Protein AF-A0A1I3V1E5-F1 (afdb_monomer_lite)

Secondary structure (DSSP, 8-state):
-PPP--HHHHHHHHTTS-TTS--------HHHHHHHTTT----HHHHHHHHHHHHHS--TTT-S-HHHHHHHHHHHHHHH--

Radius of gyration: 14.29 Å; chains: 1; bounding box: 27×27×38 Å

Organism: NCBI:txid351675

Structure (mmCIF, N/CA/C/O backbone):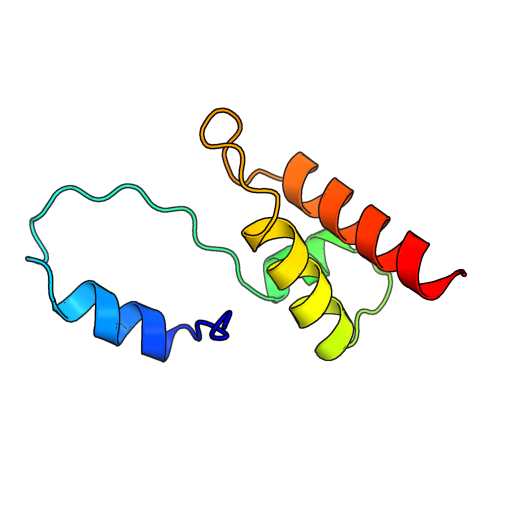
data_AF-A0A1I3V1E5-F1
#
_entry.id   AF-A0A1I3V1E5-F1
#
loop_
_atom_site.group_PDB
_atom_site.id
_atom_site.type_symbol
_atom_site.label_atom_id
_atom_site.label_alt_id
_atom_site.label_comp_id
_atom_site.label_asym_id
_atom_site.label_entity_id
_atom_site.label_seq_id
_atom_site.pdbx_PDB_ins_code
_atom_site.Cartn_x
_atom_site.Cartn_y
_atom_site.Cartn_z
_atom_site.occupancy
_atom_site.B_iso_or_equiv
_atom_site.auth_seq_id
_atom_site.auth_comp_id
_atom_site.auth_asym_id
_atom_site.auth_atom_id
_atom_site.pdbx_PDB_model_num
ATOM 1 N N . MET A 1 1 ? -14.357 1.801 -9.439 1.00 35.22 1 MET A N 1
ATOM 2 C CA . MET A 1 1 ? -14.465 0.638 -8.532 1.00 35.22 1 MET A CA 1
ATOM 3 C C . MET A 1 1 ? -13.051 0.150 -8.245 1.00 35.22 1 MET A C 1
ATOM 5 O O . MET A 1 1 ? -12.436 -0.455 -9.116 1.00 35.22 1 MET A O 1
ATOM 9 N N . TYR A 1 2 ? -12.491 0.527 -7.095 1.00 39.12 2 TYR A N 1
ATOM 10 C CA . TYR A 1 2 ? -11.129 0.150 -6.709 1.00 39.12 2 TYR A CA 1
ATOM 11 C C . TYR A 1 2 ? -11.154 -1.300 -6.231 1.00 39.12 2 TYR A C 1
ATOM 13 O O . TYR A 1 2 ? -11.923 -1.626 -5.334 1.00 39.12 2 TYR A O 1
ATOM 21 N N . HIS A 1 3 ? -10.388 -2.170 -6.883 1.00 48.47 3 HIS A N 1
ATOM 22 C CA . HIS A 1 3 ? -10.278 -3.566 -6.478 1.00 48.47 3 HIS A CA 1
ATOM 23 C C . HIS A 1 3 ? -9.067 -3.687 -5.560 1.00 48.47 3 HIS A C 1
ATOM 25 O O . HIS A 1 3 ? -7.964 -3.285 -5.936 1.00 48.47 3 HIS A O 1
ATOM 31 N N . GLU A 1 4 ? -9.280 -4.229 -4.366 1.00 51.66 4 GLU A N 1
ATOM 32 C CA . GLU A 1 4 ? -8.201 -4.662 -3.484 1.00 51.66 4 GLU A CA 1
ATOM 33 C C . GLU A 1 4 ? -7.290 -5.613 -4.274 1.00 51.66 4 GLU A C 1
ATOM 35 O O . GLU A 1 4 ? -7.745 -6.607 -4.844 1.00 51.66 4 GLU A O 1
ATOM 40 N N . THR A 1 5 ? -6.011 -5.259 -4.405 1.00 60.94 5 THR A N 1
ATOM 41 C CA . THR A 1 5 ? -5.042 -6.074 -5.144 1.00 60.94 5 THR A CA 1
ATOM 42 C C . THR A 1 5 ? -4.261 -6.901 -4.140 1.00 60.94 5 THR A C 1
ATOM 44 O O . THR A 1 5 ? -3.363 -6.399 -3.477 1.00 60.94 5 THR A O 1
ATOM 47 N N . THR A 1 6 ? -4.614 -8.177 -4.023 1.00 72.94 6 THR A N 1
ATOM 48 C CA . THR A 1 6 ? -3.828 -9.145 -3.251 1.00 72.94 6 THR A CA 1
ATOM 49 C C . THR A 1 6 ? -2.543 -9.515 -3.997 1.00 72.94 6 THR A C 1
ATOM 51 O O . THR A 1 6 ? -2.464 -9.371 -5.221 1.00 72.94 6 THR A O 1
ATOM 54 N N . VAL A 1 7 ? -1.554 -10.078 -3.294 1.00 74.12 7 VAL A N 1
ATOM 55 C CA . VAL A 1 7 ? -0.319 -10.606 -3.912 1.00 74.12 7 VAL A CA 1
ATOM 56 C C . VAL A 1 7 ? -0.640 -11.611 -5.024 1.00 74.12 7 VAL A C 1
ATOM 58 O O . VAL A 1 7 ? -0.081 -11.533 -6.114 1.00 74.12 7 VAL A O 1
ATOM 61 N N . GLY A 1 8 ? -1.608 -12.508 -4.804 1.00 80.56 8 GLY A N 1
ATOM 62 C CA . GLY A 1 8 ? -2.046 -13.466 -5.824 1.00 80.56 8 GLY A CA 1
ATOM 63 C C . GLY A 1 8 ? -2.679 -12.800 -7.052 1.00 80.56 8 GLY A C 1
ATOM 64 O O . GLY A 1 8 ? -2.432 -13.219 -8.185 1.00 80.56 8 GLY A O 1
ATOM 65 N N . ALA A 1 9 ? -3.454 -11.729 -6.854 1.00 74.75 9 ALA A N 1
ATOM 66 C CA . ALA A 1 9 ? -4.007 -10.946 -7.957 1.00 74.75 9 ALA A CA 1
ATOM 67 C C . ALA A 1 9 ? -2.907 -10.211 -8.739 1.00 74.75 9 ALA A C 1
ATOM 69 O O . ALA A 1 9 ? -2.971 -10.149 -9.971 1.00 74.75 9 ALA A O 1
ATOM 70 N N . LEU A 1 10 ? -1.883 -9.711 -8.043 1.00 78.94 10 LEU A N 1
ATOM 71 C CA . LEU A 1 10 ? -0.727 -9.078 -8.665 1.00 78.94 10 LEU A CA 1
ATOM 72 C C . LEU A 1 10 ? 0.097 -10.086 -9.474 1.00 78.94 10 LEU A C 1
ATOM 74 O O . LEU A 1 10 ? 0.360 -9.828 -10.643 1.00 78.94 10 LEU A O 1
ATOM 78 N N . ILE A 1 11 ? 0.404 -11.265 -8.921 1.00 85.44 11 ILE A N 1
ATOM 79 C CA . ILE A 1 11 ? 1.081 -12.358 -9.643 1.00 85.44 11 ILE A CA 1
ATOM 80 C C . ILE A 1 11 ? 0.310 -12.714 -10.917 1.00 85.44 11 ILE A C 1
ATOM 82 O O . ILE A 1 11 ? 0.882 -12.729 -12.005 1.00 85.44 11 ILE A O 1
ATOM 86 N N . LYS A 1 12 ? -1.008 -12.924 -10.816 1.00 83.75 12 LYS A N 1
ATOM 87 C CA . LYS A 1 12 ? -1.861 -13.244 -11.973 1.00 83.75 12 LYS A CA 1
ATOM 88 C C . LYS A 1 12 ? -1.858 -12.141 -13.036 1.00 83.75 12 LYS A C 1
ATOM 90 O O . LYS A 1 12 ? -2.035 -12.416 -14.223 1.00 83.75 12 LYS A O 1
ATOM 95 N N . ARG A 1 13 ? -1.704 -10.883 -12.625 1.00 79.12 13 ARG A N 1
ATOM 96 C CA . ARG A 1 13 ? -1.589 -9.745 -13.541 1.00 79.12 13 ARG A CA 1
ATOM 97 C C . ARG A 1 13 ? -0.208 -9.688 -14.194 1.00 79.12 13 ARG A C 1
ATOM 99 O O . ARG A 1 13 ? -0.147 -9.469 -15.399 1.00 79.12 13 ARG A O 1
ATOM 106 N N . LEU A 1 14 ? 0.858 -9.918 -13.430 1.00 82.75 14 LEU A N 1
ATOM 107 C CA . LEU A 1 14 ? 2.242 -9.929 -13.912 1.00 82.75 14 LEU A CA 1
ATOM 108 C C . LEU A 1 14 ? 2.511 -11.087 -14.884 1.00 82.75 14 LEU A C 1
ATOM 110 O O . LEU A 1 14 ? 3.204 -10.888 -15.871 1.00 82.75 14 LEU A O 1
ATOM 114 N N . GLN A 1 15 ? 1.861 -12.241 -14.698 1.00 88.50 15 GLN A N 1
ATOM 115 C CA . GLN A 1 15 ? 1.916 -13.392 -15.618 1.00 88.50 15 GLN A CA 1
ATOM 116 C C . GLN A 1 15 ? 1.440 -13.099 -17.053 1.00 88.50 15 GLN A C 1
ATOM 118 O O . GLN A 1 15 ? 1.576 -13.952 -17.927 1.00 88.50 15 GLN A O 1
ATOM 123 N N . ARG A 1 16 ? 0.839 -11.931 -17.308 1.00 86.62 16 ARG A N 1
ATOM 124 C CA . ARG A 1 16 ? 0.437 -11.507 -18.659 1.00 86.62 16 ARG A CA 1
ATOM 125 C C . ARG A 1 16 ? 1.582 -10.892 -19.463 1.00 86.62 16 ARG A C 1
ATOM 127 O O . ARG A 1 16 ? 1.429 -10.743 -20.670 1.00 86.62 16 ARG A O 1
ATOM 134 N N . TYR A 1 17 ? 2.666 -10.507 -18.799 1.00 85.12 17 TYR A N 1
ATOM 135 C CA . TYR A 1 17 ? 3.850 -9.907 -19.405 1.00 85.12 17 TYR A CA 1
ATOM 136 C C . TYR A 1 17 ? 4.959 -10.951 -19.530 1.00 85.12 17 TYR A C 1
ATOM 138 O O . TYR A 1 17 ? 4.921 -11.989 -18.860 1.00 85.12 17 TYR A O 1
ATOM 146 N N . SER A 1 18 ? 5.940 -10.693 -20.396 1.00 87.38 18 SER A N 1
ATOM 147 C CA . SER A 1 18 ? 7.115 -11.564 -20.464 1.00 87.38 18 SER A CA 1
ATOM 148 C C . SER A 1 18 ? 7.922 -11.440 -19.164 1.00 87.38 18 SER A C 1
ATOM 150 O O . SER A 1 18 ? 8.137 -10.316 -18.709 1.00 87.38 18 SER A O 1
ATOM 152 N N . PRO A 1 19 ? 8.416 -12.544 -18.570 1.00 84.06 19 PRO A N 1
ATOM 153 C CA . PRO A 1 19 ? 9.304 -12.474 -17.407 1.00 84.06 19 PRO A CA 1
ATOM 154 C C . PRO A 1 19 ? 10.593 -11.677 -17.657 1.00 84.06 19 PRO A C 1
ATOM 156 O O . PRO A 1 19 ? 11.174 -11.156 -16.711 1.00 84.06 19 PRO A O 1
ATOM 159 N N . ASP A 1 20 ? 11.015 -11.571 -18.920 1.00 84.00 20 ASP A N 1
ATOM 160 C CA . ASP A 1 20 ? 12.233 -10.864 -19.336 1.00 84.00 20 ASP A CA 1
ATOM 161 C C . ASP A 1 20 ? 11.974 -9.392 -19.716 1.00 84.00 20 ASP A C 1
ATOM 163 O O . ASP A 1 20 ? 12.864 -8.694 -20.208 1.00 84.00 20 ASP A O 1
ATOM 167 N N . GLU A 1 21 ? 10.744 -8.909 -19.538 1.00 78.38 21 GLU A N 1
ATOM 168 C CA . GLU A 1 21 ? 10.377 -7.523 -19.816 1.00 78.38 21 GLU A CA 1
ATOM 169 C C . GLU A 1 21 ? 10.844 -6.606 -18.678 1.00 78.38 21 GLU A C 1
ATOM 171 O O . GLU A 1 21 ? 10.682 -6.913 -17.497 1.00 78.38 21 GLU A O 1
ATOM 176 N N . LEU A 1 22 ? 11.432 -5.454 -19.021 1.00 44.00 22 LEU A N 1
ATOM 177 C CA . LEU A 1 22 ? 11.862 -4.481 -18.018 1.00 44.00 22 LEU A CA 1
ATOM 178 C C . LEU A 1 22 ? 10.646 -3.954 -17.252 1.00 44.00 22 LEU A C 1
ATOM 180 O O . LEU A 1 22 ? 9.742 -3.356 -17.835 1.00 44.00 22 LEU A O 1
ATOM 184 N N . CYS A 1 23 ? 10.657 -4.116 -15.931 1.00 56.00 23 CYS A N 1
ATOM 185 C CA . CYS A 1 23 ? 9.631 -3.574 -15.055 1.00 56.00 23 CYS A CA 1
ATOM 186 C C . CYS A 1 23 ? 10.248 -2.769 -13.907 1.00 56.00 23 CYS A C 1
ATOM 188 O O . CYS A 1 23 ? 11.287 -3.133 -13.359 1.00 56.00 23 CYS A O 1
ATOM 190 N N . VAL A 1 24 ? 9.568 -1.691 -13.515 1.00 47.72 24 VAL A N 1
ATOM 191 C CA . VAL A 1 24 ? 9.850 -0.934 -12.291 1.00 47.72 24 VAL A CA 1
ATOM 192 C C . VAL A 1 24 ? 8.626 -1.058 -11.393 1.00 47.72 24 VAL A C 1
ATOM 194 O O . VAL A 1 24 ? 7.504 -0.832 -11.845 1.00 47.72 24 VAL A O 1
ATOM 197 N N . GLY A 1 25 ? 8.825 -1.429 -10.131 1.00 61.38 25 GLY A N 1
ATOM 198 C CA . GLY A 1 25 ? 7.742 -1.555 -9.162 1.00 61.38 25 GLY A CA 1
ATOM 199 C C . GLY A 1 25 ? 8.236 -1.389 -7.731 1.00 61.38 25 GLY A C 1
ATOM 200 O O . GLY A 1 25 ? 9.352 -1.785 -7.407 1.00 61.38 25 GLY A O 1
ATOM 201 N N . SER A 1 26 ? 7.383 -0.820 -6.882 1.00 63.28 26 SER A N 1
ATOM 202 C CA . SER A 1 26 ? 7.568 -0.766 -5.432 1.00 63.28 26 SER A CA 1
ATOM 203 C C . SER A 1 26 ? 6.484 -1.628 -4.792 1.00 63.28 26 SER A C 1
ATOM 205 O O . SER A 1 26 ? 5.295 -1.347 -4.954 1.00 63.28 26 SER A O 1
ATOM 207 N N . LEU A 1 27 ? 6.892 -2.709 -4.127 1.00 69.62 27 LEU A N 1
ATOM 208 C CA . LEU A 1 27 ? 6.005 -3.590 -3.371 1.00 69.62 27 LEU A CA 1
ATOM 209 C C . LEU A 1 27 ? 6.040 -3.180 -1.904 1.00 69.62 27 LEU A C 1
ATOM 211 O O . LEU A 1 27 ? 7.121 -2.983 -1.361 1.00 69.62 27 LEU A O 1
ATOM 215 N N . TRP A 1 28 ? 4.863 -3.089 -1.295 1.00 71.44 28 TRP A N 1
ATOM 216 C CA . TRP A 1 28 ? 4.690 -2.801 0.123 1.00 71.44 28 TRP A CA 1
ATOM 217 C C . TRP A 1 28 ? 3.650 -3.768 0.686 1.00 71.44 28 TRP A C 1
ATOM 219 O O . TRP A 1 28 ? 2.594 -3.974 0.075 1.00 71.44 28 TRP A O 1
ATOM 229 N N . PHE A 1 29 ? 3.969 -4.375 1.818 1.00 73.50 29 PHE A N 1
ATOM 230 C CA . PHE A 1 2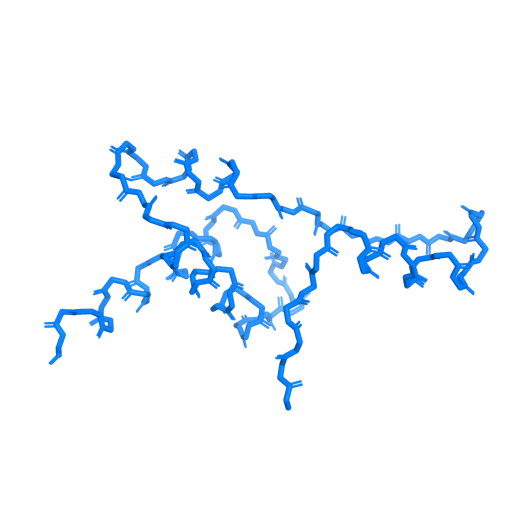9 ? 3.164 -5.355 2.535 1.00 73.50 29 PHE A CA 1
ATOM 231 C C . PHE A 1 29 ? 2.588 -4.741 3.810 1.00 73.50 29 PHE A C 1
ATOM 233 O O . PHE A 1 29 ? 2.984 -3.657 4.230 1.00 73.50 29 PHE A O 1
ATOM 240 N N . ASP A 1 30 ? 1.641 -5.429 4.439 1.00 76.31 30 ASP A N 1
ATOM 241 C CA . ASP A 1 30 ? 1.067 -5.008 5.719 1.00 76.31 30 ASP A CA 1
ATOM 242 C C . ASP A 1 30 ? 2.137 -4.815 6.800 1.00 76.31 30 ASP A C 1
ATOM 244 O O . ASP A 1 30 ? 2.083 -3.833 7.540 1.00 76.31 30 ASP A O 1
ATOM 248 N N . ASP A 1 31 ? 3.142 -5.689 6.835 1.00 76.44 31 ASP A N 1
ATOM 249 C CA . ASP A 1 31 ? 4.288 -5.580 7.739 1.00 76.44 31 ASP A CA 1
ATOM 250 C C . ASP A 1 31 ? 5.044 -4.253 7.592 1.00 76.44 31 ASP A C 1
ATOM 252 O O . ASP A 1 31 ? 5.475 -3.686 8.597 1.00 76.44 31 ASP A O 1
ATOM 256 N N . ASP A 1 32 ? 5.138 -3.693 6.383 1.00 78.81 32 ASP A N 1
ATOM 257 C CA . ASP A 1 32 ? 5.785 -2.395 6.180 1.00 78.81 32 ASP A CA 1
ATOM 258 C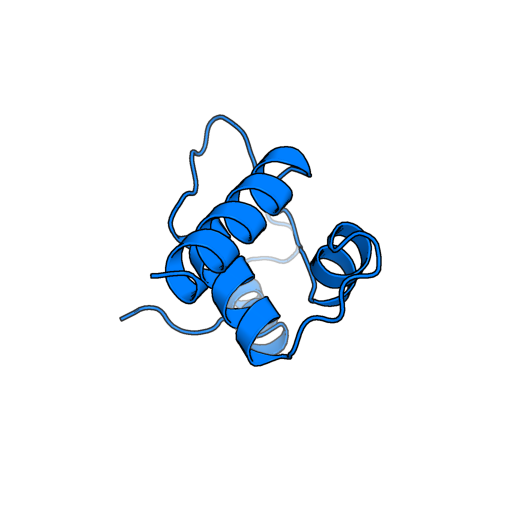 C . ASP A 1 32 ? 4.982 -1.272 6.856 1.00 78.81 32 ASP A C 1
ATOM 260 O O . ASP A 1 32 ? 5.544 -0.435 7.564 1.00 78.81 32 ASP A O 1
ATOM 264 N N . PHE A 1 33 ? 3.651 -1.296 6.739 1.00 80.19 33 PHE A N 1
ATOM 265 C CA . PHE A 1 33 ? 2.768 -0.324 7.398 1.00 80.19 33 PHE A CA 1
ATOM 266 C C . PHE A 1 33 ? 2.755 -0.503 8.920 1.00 80.19 33 PHE A C 1
ATOM 268 O O . PHE A 1 33 ? 2.732 0.485 9.655 1.00 80.19 33 PHE A O 1
ATOM 275 N N . ARG A 1 34 ? 2.806 -1.748 9.406 1.00 79.88 34 ARG A N 1
ATOM 276 C CA . ARG A 1 34 ? 2.916 -2.054 10.842 1.00 79.88 34 ARG A CA 1
ATOM 277 C C . ARG A 1 34 ? 4.259 -1.608 11.412 1.00 79.88 34 ARG A C 1
ATOM 279 O O . ARG A 1 34 ? 4.301 -1.109 12.530 1.00 79.88 34 ARG A O 1
ATOM 286 N N . SER A 1 35 ? 5.346 -1.747 10.657 1.00 81.00 35 SER A N 1
ATOM 287 C CA . SER A 1 35 ? 6.664 -1.266 11.083 1.00 81.00 35 SER A CA 1
ATOM 288 C C . SER A 1 35 ? 6.700 0.262 11.206 1.00 81.00 35 SER A C 1
ATOM 290 O O . SER A 1 35 ? 7.287 0.791 12.149 1.00 81.00 35 SER A O 1
ATOM 292 N N . GLN A 1 36 ? 5.979 0.958 10.321 1.00 83.94 36 GLN A N 1
ATOM 293 C CA . GLN A 1 36 ? 5.877 2.416 10.301 1.00 83.94 36 GLN A CA 1
ATOM 294 C C . GLN A 1 36 ? 4.877 2.972 11.327 1.00 83.94 36 GLN A C 1
ATOM 296 O O . GLN A 1 36 ? 4.840 4.176 11.564 1.00 83.94 36 GLN A O 1
ATOM 301 N N . SER A 1 37 ? 4.063 2.132 11.975 1.00 80.44 37 SER A N 1
ATOM 302 C CA . SER A 1 37 ? 3.045 2.594 12.927 1.00 80.44 37 SER A CA 1
ATOM 303 C C . SER A 1 37 ? 3.608 3.035 14.286 1.00 80.44 37 SER A C 1
ATOM 305 O O . SER A 1 37 ? 2.830 3.383 15.177 1.00 80.44 37 SER A O 1
ATOM 307 N N . GLU A 1 38 ? 4.935 3.025 14.459 1.00 82.88 38 GLU A N 1
ATOM 308 C CA . GLU A 1 38 ? 5.647 3.408 15.689 1.00 82.88 38 GLU A CA 1
ATOM 309 C C . GLU A 1 38 ? 5.149 2.654 16.935 1.00 82.88 38 GLU A C 1
ATOM 311 O O . GLU A 1 38 ? 5.089 3.180 18.046 1.00 82.88 38 GLU A O 1
ATOM 316 N N . GLY A 1 39 ? 4.756 1.391 16.750 1.00 77.56 39 GLY A N 1
ATOM 317 C CA . GLY A 1 39 ? 4.240 0.546 17.827 1.00 77.56 39 GLY A CA 1
ATOM 318 C C . GLY A 1 39 ? 2.781 0.815 18.199 1.00 77.56 39 GLY A C 1
ATOM 319 O O . GLY A 1 39 ? 2.275 0.195 19.135 1.00 77.56 39 GLY A O 1
ATOM 320 N N . ILE A 1 40 ? 2.077 1.685 17.470 1.00 81.62 40 ILE A N 1
ATOM 321 C CA . ILE A 1 40 ? 0.628 1.848 17.606 1.00 81.62 40 ILE A CA 1
ATOM 322 C C . ILE A 1 40 ? -0.047 0.660 16.906 1.00 81.62 40 ILE A C 1
ATOM 324 O O . ILE A 1 40 ? 0.150 0.480 15.699 1.00 81.62 40 ILE A O 1
ATOM 328 N N . PRO A 1 41 ? -0.841 -0.161 17.620 1.00 83.50 41 PRO A N 1
ATOM 329 C CA . PRO A 1 41 ? -1.525 -1.290 17.008 1.00 83.50 41 PRO A CA 1
ATOM 330 C C . PRO A 1 41 ? -2.456 -0.827 15.886 1.00 83.50 41 PRO A C 1
ATOM 332 O O . PRO A 1 41 ? -3.256 0.088 16.073 1.00 83.50 41 PRO A O 1
ATOM 335 N N . MET A 1 42 ? -2.357 -1.486 14.735 1.00 80.56 42 MET A N 1
ATOM 336 C CA . MET A 1 42 ? -3.247 -1.281 13.597 1.00 80.56 42 MET A CA 1
ATOM 337 C C . MET A 1 42 ? -4.066 -2.546 13.375 1.00 80.56 42 MET A C 1
ATOM 339 O O . MET A 1 42 ? -3.514 -3.650 13.302 1.00 80.56 42 MET A O 1
ATOM 343 N N . THR A 1 43 ? -5.379 -2.385 13.266 1.00 87.69 43 THR A N 1
ATOM 344 C CA . THR A 1 43 ? -6.254 -3.465 12.806 1.00 87.69 43 THR A CA 1
ATOM 345 C C . THR A 1 43 ? -6.043 -3.713 11.312 1.00 87.69 43 THR A C 1
ATOM 347 O O . THR A 1 43 ? -5.513 -2.859 10.600 1.00 87.69 43 THR A O 1
ATOM 350 N N . ASP A 1 44 ? -6.470 -4.870 10.815 1.00 79.94 44 ASP A N 1
ATOM 351 C CA . ASP A 1 44 ? -6.371 -5.183 9.383 1.00 79.94 44 ASP A CA 1
ATOM 352 C C . ASP A 1 44 ? -7.171 -4.187 8.526 1.00 79.94 44 ASP A C 1
ATOM 354 O O . ASP A 1 44 ? -6.736 -3.810 7.437 1.00 79.94 44 ASP A O 1
ATOM 358 N N . ASP A 1 45 ? -8.282 -3.671 9.059 1.00 81.31 45 ASP A N 1
ATOM 359 C CA . ASP A 1 45 ? -9.075 -2.622 8.417 1.00 81.31 45 ASP A CA 1
ATOM 360 C C . ASP A 1 45 ? -8.320 -1.282 8.349 1.00 81.31 45 ASP A C 1
ATOM 362 O O . ASP A 1 45 ? -8.401 -0.584 7.333 1.00 81.31 45 ASP A O 1
ATOM 366 N N . ASP A 1 46 ? -7.534 -0.945 9.381 1.00 81.12 46 ASP A N 1
ATOM 367 C CA . ASP A 1 46 ? -6.688 0.262 9.415 1.00 81.12 46 ASP A CA 1
ATOM 368 C C . ASP A 1 46 ? -5.582 0.191 8.372 1.00 81.12 46 ASP A C 1
ATOM 370 O O . ASP A 1 46 ? -5.303 1.174 7.681 1.00 81.12 46 ASP A O 1
ATOM 374 N N . ILE A 1 47 ? -4.963 -0.985 8.252 1.00 81.38 47 ILE A N 1
ATOM 375 C CA . ILE A 1 47 ? -3.931 -1.261 7.256 1.00 81.38 47 ILE A CA 1
ATOM 376 C C . ILE A 1 47 ? -4.537 -1.151 5.859 1.00 81.38 47 ILE A C 1
ATOM 378 O O . ILE A 1 47 ? -4.020 -0.415 5.018 1.00 81.38 47 ILE A O 1
ATOM 382 N N . ALA A 1 48 ? -5.677 -1.798 5.618 1.00 78.50 48 ALA A N 1
ATOM 383 C CA . ALA A 1 48 ? -6.351 -1.737 4.329 1.00 78.50 48 ALA A CA 1
ATOM 384 C C . ALA A 1 48 ? -6.759 -0.298 3.963 1.00 78.50 48 ALA A C 1
ATOM 386 O O . ALA A 1 48 ? -6.639 0.109 2.804 1.00 78.50 48 ALA A O 1
ATOM 387 N N . GLU A 1 49 ? -7.216 0.507 4.926 1.00 80.06 49 GLU A N 1
ATOM 388 C CA . GLU A 1 49 ? -7.539 1.916 4.694 1.00 80.06 49 GLU A CA 1
ATOM 389 C C . GLU A 1 49 ? -6.298 2.763 4.387 1.00 80.06 49 GLU A C 1
ATOM 391 O O . GLU A 1 49 ? -6.319 3.532 3.419 1.00 80.06 49 GLU A O 1
ATOM 396 N N . ALA A 1 50 ? -5.209 2.589 5.138 1.00 78.88 50 ALA A N 1
ATOM 397 C CA . ALA A 1 50 ? -3.942 3.272 4.884 1.00 78.88 50 ALA A CA 1
ATOM 398 C C . ALA A 1 50 ? -3.384 2.926 3.491 1.00 78.88 50 ALA A C 1
ATOM 400 O O . ALA A 1 50 ? -3.049 3.824 2.715 1.00 78.88 50 ALA A O 1
ATOM 401 N N . MET A 1 51 ? -3.394 1.645 3.112 1.00 78.00 51 MET A N 1
ATOM 402 C CA . MET A 1 51 ? -2.977 1.186 1.782 1.00 78.00 51 MET A CA 1
ATOM 403 C C . MET A 1 51 ? -3.852 1.777 0.667 1.00 78.00 51 MET A C 1
ATOM 405 O O . MET A 1 51 ? -3.342 2.231 -0.359 1.00 78.00 51 MET A O 1
ATOM 409 N N . ARG A 1 52 ? -5.177 1.838 0.862 1.00 76.19 52 ARG A N 1
ATOM 410 C CA . ARG A 1 52 ? -6.091 2.491 -0.093 1.00 76.19 52 ARG A CA 1
ATOM 411 C C . ARG A 1 52 ? -5.818 3.990 -0.225 1.00 76.19 52 ARG A C 1
ATOM 413 O O . ARG A 1 52 ? -5.995 4.522 -1.321 1.00 76.19 52 ARG A O 1
ATOM 420 N N . ASN A 1 53 ? -5.396 4.671 0.840 1.00 72.50 53 ASN A N 1
ATOM 421 C CA . ASN A 1 53 ? -5.016 6.085 0.778 1.00 72.50 53 ASN A CA 1
ATOM 422 C C . ASN A 1 53 ? -3.726 6.285 -0.030 1.00 72.50 53 ASN A C 1
ATOM 424 O O . ASN A 1 53 ? -3.732 7.118 -0.935 1.00 72.50 53 ASN A O 1
ATOM 428 N N . VAL A 1 54 ? -2.689 5.467 0.189 1.00 71.62 54 VAL A N 1
ATOM 429 C CA . VAL A 1 54 ? -1.454 5.494 -0.626 1.00 71.62 54 VAL A CA 1
ATOM 430 C C . VAL A 1 54 ? -1.771 5.292 -2.113 1.00 71.62 54 VAL A C 1
ATOM 432 O O . VAL A 1 54 ? -1.318 6.060 -2.959 1.00 71.62 54 VAL A O 1
ATOM 435 N N . LEU A 1 55 ? -2.625 4.318 -2.446 1.00 67.62 55 LEU A N 1
ATOM 436 C CA . LEU A 1 55 ? -3.038 4.056 -3.833 1.00 67.62 55 LEU A CA 1
ATOM 437 C C . LEU A 1 55 ? -3.816 5.217 -4.477 1.00 67.62 55 LEU A C 1
ATOM 439 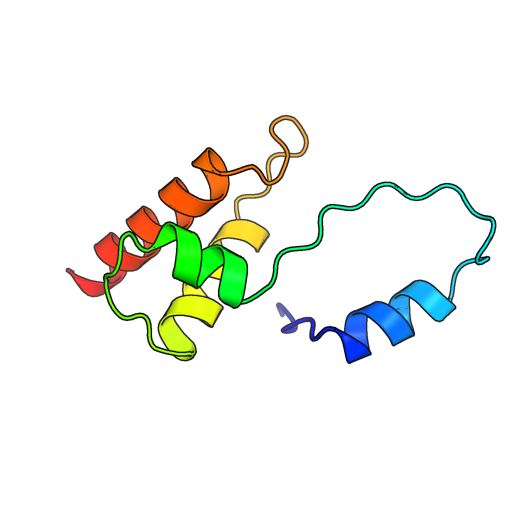O O . LEU A 1 55 ? -3.807 5.356 -5.701 1.00 67.62 55 LEU A O 1
ATOM 443 N N . ARG A 1 56 ? -4.526 6.027 -3.682 1.00 64.62 56 ARG A N 1
ATOM 444 C CA . ARG A 1 56 ? -5.325 7.168 -4.162 1.00 64.62 56 ARG A CA 1
ATOM 445 C C . ARG A 1 56 ? -4.519 8.461 -4.285 1.00 64.62 56 ARG A C 1
ATOM 447 O O . ARG A 1 56 ? -4.889 9.287 -5.113 1.00 64.62 56 ARG A O 1
ATOM 454 N N . CYS A 1 57 ? -3.467 8.629 -3.487 1.00 56.94 57 CYS A N 1
ATOM 455 C CA . CYS A 1 57 ? -2.630 9.834 -3.439 1.00 56.94 57 CYS A CA 1
ATOM 456 C C . CYS A 1 57 ? -1.345 9.725 -4.282 1.00 56.94 57 CYS A C 1
ATOM 458 O O . CYS A 1 57 ? -0.434 10.525 -4.109 1.00 56.94 57 CYS A O 1
ATOM 460 N N . PHE A 1 58 ? -1.257 8.744 -5.187 1.00 59.62 58 PHE A N 1
ATOM 461 C CA . PHE A 1 58 ? -0.074 8.493 -6.012 1.00 59.62 58 PHE A CA 1
ATOM 462 C C . PHE A 1 58 ? 0.282 9.693 -6.910 1.00 59.62 58 PHE A C 1
ATOM 464 O O . PHE A 1 58 ? -0.337 9.903 -7.956 1.00 59.62 58 PHE A O 1
ATOM 471 N N . ASP A 1 59 ? 1.319 10.438 -6.521 1.00 56.44 59 ASP A N 1
ATOM 472 C CA . ASP A 1 59 ? 2.074 11.315 -7.414 1.00 56.44 59 ASP A CA 1
ATOM 473 C C . ASP A 1 59 ? 3.243 10.519 -8.013 1.00 56.44 59 ASP A C 1
ATOM 475 O O . ASP A 1 59 ? 4.149 10.062 -7.308 1.00 56.44 59 ASP A O 1
ATOM 479 N N . ALA A 1 60 ? 3.223 10.360 -9.337 1.00 50.66 60 ALA A N 1
ATOM 480 C CA . ALA A 1 60 ? 4.256 9.657 -10.093 1.00 50.66 60 ALA A CA 1
ATOM 481 C C . ALA A 1 60 ? 5.658 10.290 -9.955 1.00 50.66 60 ALA A C 1
ATOM 483 O O . ALA A 1 60 ? 6.639 9.654 -10.338 1.00 50.66 60 ALA A O 1
ATOM 484 N N . ASN A 1 61 ? 5.764 11.508 -9.410 1.00 49.84 61 ASN A N 1
ATOM 485 C CA . ASN A 1 61 ? 7.030 12.215 -9.213 1.00 49.84 61 ASN A CA 1
ATOM 486 C C . ASN A 1 61 ? 7.731 11.920 -7.875 1.00 49.84 61 ASN A C 1
ATOM 488 O O . ASN A 1 61 ? 8.916 12.221 -7.760 1.00 49.84 61 ASN A O 1
ATOM 492 N N . ILE A 1 62 ? 7.043 11.358 -6.872 1.00 55.59 62 ILE A N 1
ATOM 493 C CA . ILE A 1 62 ? 7.597 11.191 -5.507 1.00 55.59 62 ILE A CA 1
ATOM 494 C C . ILE A 1 62 ? 7.859 9.713 -5.159 1.00 55.59 62 ILE A C 1
ATOM 496 O O . ILE A 1 62 ? 8.706 9.404 -4.318 1.00 55.59 62 ILE A O 1
ATOM 500 N N . GLY A 1 63 ? 7.217 8.782 -5.873 1.00 62.19 63 GLY A N 1
ATOM 501 C CA . GLY A 1 63 ? 7.289 7.352 -5.572 1.00 62.19 63 GLY A CA 1
ATOM 502 C C . GLY A 1 63 ? 6.622 7.011 -4.234 1.00 62.19 63 GLY A C 1
ATOM 503 O O . GLY A 1 63 ? 6.348 7.879 -3.409 1.00 62.19 63 GLY A O 1
ATOM 504 N N . ILE A 1 64 ? 6.331 5.730 -4.001 1.00 62.94 64 ILE A N 1
ATOM 505 C CA . ILE A 1 64 ? 5.906 5.295 -2.666 1.00 62.94 64 ILE A CA 1
ATOM 506 C C . ILE A 1 64 ? 7.181 5.163 -1.836 1.00 62.94 64 ILE A C 1
ATOM 508 O O . ILE A 1 64 ? 7.979 4.257 -2.071 1.00 62.94 64 ILE A O 1
ATOM 512 N N . ASN A 1 65 ? 7.381 6.101 -0.917 1.00 73.31 65 ASN A N 1
ATOM 513 C CA . ASN A 1 65 ? 8.476 6.130 0.045 1.00 73.31 65 ASN A CA 1
ATOM 514 C C . ASN A 1 65 ? 7.900 6.211 1.475 1.00 73.31 65 ASN A C 1
ATOM 516 O O . ASN A 1 65 ? 6.682 6.233 1.659 1.00 73.31 65 ASN A O 1
ATOM 520 N N . TRP A 1 66 ? 8.762 6.228 2.493 1.00 73.88 66 TRP A N 1
ATOM 521 C CA . TRP A 1 66 ? 8.323 6.218 3.895 1.00 73.88 66 TRP A CA 1
ATOM 522 C C . TRP A 1 66 ? 7.484 7.447 4.273 1.00 73.88 66 TRP A C 1
ATOM 524 O O . TRP A 1 66 ? 6.502 7.305 4.995 1.00 73.88 66 TRP A O 1
ATOM 534 N N . GLU A 1 67 ? 7.810 8.619 3.723 1.00 78.19 67 GLU A N 1
ATOM 535 C CA . GLU A 1 67 ? 7.065 9.866 3.941 1.00 78.19 67 GLU A CA 1
ATOM 536 C C . GLU A 1 67 ? 5.639 9.762 3.372 1.00 78.19 67 GLU A C 1
ATOM 538 O O . GLU A 1 67 ? 4.668 10.100 4.047 1.00 78.19 67 GLU A O 1
ATOM 543 N N . ALA A 1 68 ? 5.488 9.171 2.182 1.00 75.38 68 ALA A N 1
ATOM 544 C CA . ALA A 1 68 ? 4.176 8.924 1.580 1.00 75.38 68 ALA A CA 1
ATOM 545 C C . ALA A 1 68 ? 3.313 7.936 2.397 1.00 75.38 68 ALA A C 1
ATOM 547 O O . ALA A 1 68 ? 2.085 8.060 2.432 1.00 75.38 68 ALA A O 1
ATOM 548 N N . ILE A 1 69 ? 3.932 6.951 3.061 1.00 76.62 69 ILE A N 1
ATOM 549 C CA . ILE A 1 69 ? 3.235 6.004 3.952 1.00 76.62 69 ILE A CA 1
ATOM 550 C C . ILE A 1 69 ? 2.796 6.707 5.240 1.00 76.62 69 ILE A C 1
ATOM 552 O O . ILE A 1 69 ? 1.645 6.561 5.659 1.00 76.62 69 ILE A O 1
ATOM 556 N N . GLU A 1 70 ? 3.682 7.493 5.851 1.00 81.12 70 GLU A N 1
ATOM 557 C CA . GLU A 1 70 ? 3.388 8.255 7.066 1.00 81.12 70 GLU A CA 1
ATOM 558 C C . GLU A 1 70 ? 2.234 9.246 6.848 1.00 81.12 70 GLU A C 1
ATOM 560 O O . GLU A 1 70 ? 1.282 9.289 7.636 1.00 81.12 70 GLU A O 1
ATOM 565 N N . GLU A 1 71 ? 2.252 9.989 5.739 1.00 82.62 71 GLU A N 1
ATOM 566 C CA . GLU A 1 71 ? 1.180 10.922 5.388 1.00 82.62 71 GLU A CA 1
ATOM 567 C C . GLU A 1 71 ? -0.166 10.199 5.216 1.00 82.62 71 GLU A C 1
ATOM 569 O O . GLU A 1 71 ? -1.196 10.640 5.741 1.00 82.62 71 GLU A O 1
ATOM 574 N N . ALA A 1 72 ? -0.173 9.037 4.557 1.00 77.12 72 ALA A N 1
ATOM 575 C CA . ALA A 1 72 ? -1.382 8.235 4.392 1.00 77.12 72 ALA A CA 1
ATOM 576 C C . ALA A 1 72 ? -1.947 7.712 5.728 1.00 77.12 72 ALA A C 1
ATOM 578 O O . ALA A 1 72 ? -3.175 7.686 5.902 1.00 77.12 72 ALA A O 1
ATOM 579 N N . ILE A 1 73 ? -1.081 7.335 6.679 1.00 81.31 73 ILE A N 1
ATOM 580 C CA . ILE A 1 73 ? 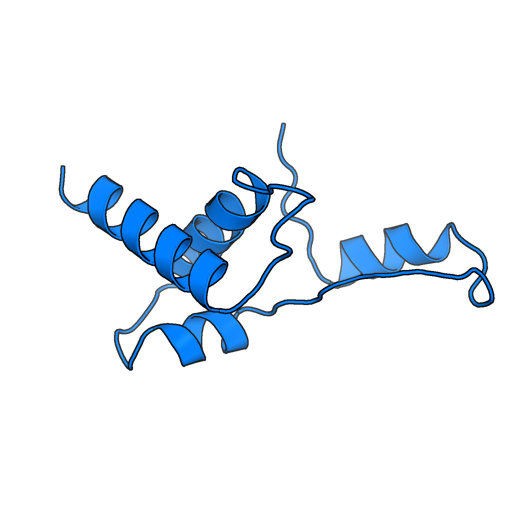-1.471 6.955 8.048 1.00 81.31 73 ILE A CA 1
ATOM 581 C C . ILE A 1 73 ? -2.101 8.152 8.769 1.00 81.31 73 ILE A C 1
ATOM 583 O O . ILE A 1 73 ? -3.161 8.019 9.389 1.00 81.31 73 ILE A O 1
ATOM 587 N N . ASN A 1 74 ? -1.495 9.333 8.657 1.00 85.06 74 ASN A N 1
ATOM 588 C CA . ASN A 1 74 ? -2.002 10.551 9.287 1.00 85.06 74 ASN A CA 1
ATOM 589 C C . ASN A 1 74 ? -3.376 10.957 8.734 1.00 85.06 74 ASN A C 1
ATOM 591 O O . ASN A 1 74 ? -4.278 11.285 9.509 1.00 85.06 74 ASN A O 1
ATOM 595 N N . LEU A 1 75 ? -3.586 10.845 7.420 1.00 80.31 75 LEU A N 1
ATOM 596 C CA . LEU A 1 75 ? -4.887 11.089 6.789 1.00 80.31 75 LEU A CA 1
ATOM 597 C C . LEU A 1 75 ? -5.970 10.108 7.263 1.00 80.31 75 LEU A C 1
ATOM 599 O O . LEU A 1 75 ? -7.109 10.521 7.491 1.00 80.31 75 LEU A O 1
ATOM 603 N N . MET A 1 76 ? -5.637 8.825 7.440 1.00 82.06 76 MET A N 1
ATOM 604 C CA . MET A 1 76 ? -6.561 7.841 8.024 1.00 82.06 76 MET A CA 1
ATOM 605 C C . MET A 1 76 ? -6.946 8.233 9.459 1.00 82.06 76 MET A C 1
ATOM 607 O O . MET A 1 76 ? -8.133 8.313 9.781 1.00 82.06 76 MET A O 1
ATOM 611 N N . ARG A 1 77 ? -5.962 8.565 10.308 1.00 82.94 77 ARG A N 1
ATOM 612 C CA . ARG A 1 77 ? -6.198 8.962 11.710 1.00 82.94 77 ARG A CA 1
ATOM 613 C C . ARG A 1 77 ? -7.107 10.189 11.823 1.00 82.94 77 ARG A C 1
ATOM 615 O O . ARG A 1 77 ? -8.008 10.211 12.663 1.00 82.94 77 ARG A O 1
ATOM 622 N N . GLN A 1 78 ? -6.911 11.184 10.957 1.00 81.38 78 GLN A N 1
ATOM 623 C CA . GLN A 1 78 ? -7.750 12.387 10.917 1.00 81.38 78 GLN A CA 1
ATOM 624 C C . GLN A 1 78 ? -9.211 12.066 10.580 1.00 81.38 78 GLN A C 1
ATOM 626 O O . GLN A 1 78 ? -10.112 12.629 11.194 1.00 81.38 78 GLN A O 1
ATOM 631 N N . ARG A 1 79 ? -9.461 11.121 9.664 1.00 74.38 79 ARG A N 1
ATOM 632 C CA . ARG A 1 79 ? -10.823 10.700 9.288 1.00 74.38 79 ARG A CA 1
ATOM 633 C C . ARG A 1 79 ? -11.553 9.914 10.373 1.00 74.38 79 ARG A C 1
ATOM 635 O O . ARG A 1 79 ? -12.773 9.946 10.395 1.00 74.38 79 ARG A O 1
ATOM 642 N N . LYS A 1 80 ? -10.831 9.227 11.261 1.00 68.31 80 LYS A N 1
ATOM 643 C CA . LYS A 1 80 ? -11.421 8.530 12.418 1.00 68.31 80 LYS A CA 1
ATOM 644 C C . LYS A 1 80 ? -11.731 9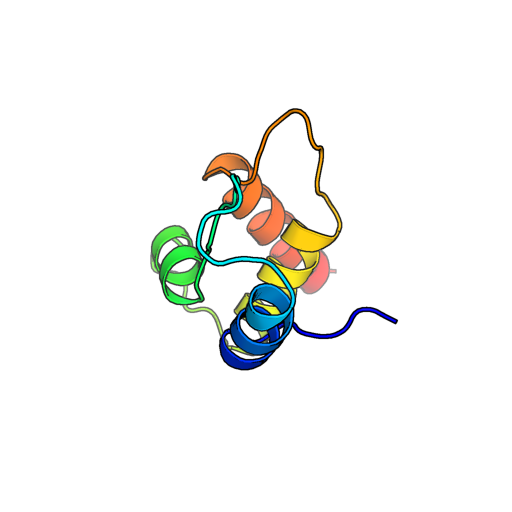.438 13.607 1.00 68.31 80 LYS A C 1
ATOM 646 O O . LYS A 1 80 ? -12.441 9.018 14.515 1.00 68.31 80 LYS A O 1
ATOM 651 N N . SER A 1 81 ? -11.153 10.637 13.632 1.00 66.69 81 SER A N 1
ATOM 652 C CA . SER A 1 81 ? -11.250 11.572 14.760 1.00 66.69 81 SER A CA 1
ATOM 653 C C . SER A 1 81 ? -12.350 12.632 14.593 1.00 66.69 81 SER A C 1
ATOM 655 O O . SER A 1 81 ? -12.530 13.449 15.494 1.00 66.69 81 SER A O 1
ATOM 657 N N . GLY A 1 82 ? -13.055 12.644 13.456 1.00 53.28 82 GLY A N 1
ATOM 658 C CA . GLY A 1 82 ? -14.205 13.511 13.169 1.00 53.28 82 GLY A CA 1
ATOM 659 C C . GLY A 1 82 ? -15.466 12.696 12.940 1.00 53.28 82 GLY A C 1
ATOM 660 O O . GLY A 1 82 ? -16.546 13.209 13.302 1.00 53.28 82 GLY A O 1
#

Foldseek 3Di:
DDDDQDPVNVVVVCVVDDPPDDDDDDDDDLVNLCVLPVVDDDDPVLSSQLVVQLVVPDDVVPPDDSVSSVVSSVVSVVVVVD

pLDDT: mean 72.92, std 12.24, range [35.22, 88.5]

Sequence (82 aa):
MYHETTVGALIKRLQRYSPDELCVGSLWFDDDFRSQSEGIPMTDDDIAEAMRNVLRCFDANIGINWEAIEEAINLMRQRKSG